Protein AF-A0A946QHQ1-F1 (afdb_monomer_lite)

Foldseek 3Di:
DDPVVVPPPPPPLQDWDWDQDDVSQWIWIHHRQWIFIWGFHCVVHTETELPSLFWTDQGPVRDTGGDDLVRSLVVVLVVLVVDLVPHQAYEYEAEPLDPCRVSVVVSVVVCVVSHDYYHYDYLVRVLVVVLVVVQVCLVVVHWDADPNDTDNDSVSSVVVSVVSCVVSVHD

pLDDT: mean 84.49, std 13.36, range [35.56, 96.25]

Secondary structure (DSSP, 8-state):
--GGGGS-----TTS-EEEE-GGGSEEEEEETTEEEEEEEE-TTS-EEEGGGTTBPPP-TTS-PPBPPHHHHHHHHHHHHHHHHHHSS-PEEEEETT-TTHHHHHHHHHTTTTTS-EEEEE-HHHHHHHHHHHHHHHHHTT--EEETTEEE-SHHHHHHHHHHHHHHHT--

Sequence (171 aa):
MSLFDLFRRKRDPNKPSIKFGFKGEQIEYRLRDKSIVIGFAYRDGAKLYTEDIKKWDEDIAGQAYNLSHGEKTQVFSDVLDFVCTKRNQPTVVINKDDADKTIWEKICSNYTGRIKDIEYTSDQQNIEAIKQEWMDALAAGEKVIVDDIEIENGKDIDAIIEKMKSIKGLS

Structure (mmCIF, N/CA/C/O backbone):
data_AF-A0A946QHQ1-F1
#
_entry.id   AF-A0A946QHQ1-F1
#
loop_
_atom_site.group_PDB
_atom_site.id
_atom_site.type_symbol
_atom_site.label_atom_id
_atom_site.label_alt_id
_atom_site.label_comp_id
_atom_site.label_asym_id
_atom_site.label_entity_id
_atom_site.label_seq_id
_atom_site.pdbx_PDB_ins_code
_atom_site.Cartn_x
_atom_site.Cartn_y
_atom_site.Cartn_z
_atom_site.occupancy
_atom_site.B_iso_or_equiv
_atom_site.auth_seq_id
_atom_site.auth_comp_id
_atom_site.auth_asym_id
_atom_site.auth_atom_id
_atom_site.pdbx_PDB_model_num
ATOM 1 N N . MET A 1 1 ? -42.488 6.649 -17.384 1.00 48.31 1 MET A N 1
ATOM 2 C CA . MET A 1 1 ? -41.518 6.528 -16.275 1.00 48.31 1 MET A CA 1
ATOM 3 C C . MET A 1 1 ? -41.274 5.039 -16.087 1.00 48.31 1 MET A C 1
ATOM 5 O O . MET A 1 1 ? -42.234 4.327 -15.821 1.00 48.31 1 MET A O 1
ATOM 9 N N . SER A 1 2 ? -40.081 4.543 -16.422 1.00 50.38 2 SER A N 1
ATOM 10 C CA . SER A 1 2 ? -39.818 3.100 -16.516 1.00 50.38 2 SER A CA 1
ATOM 11 C C . SER A 1 2 ? -39.577 2.499 -1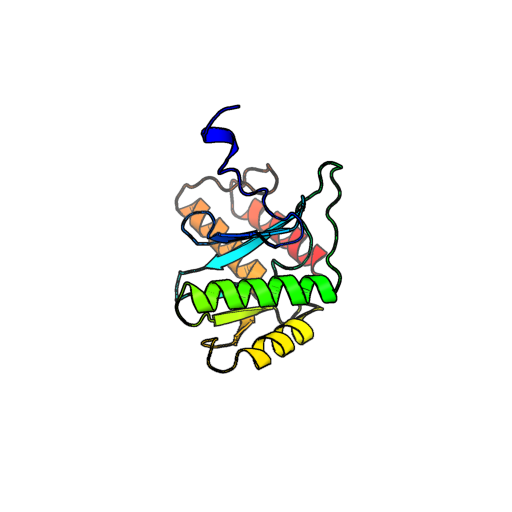5.130 1.00 50.38 2 SER A C 1
ATOM 13 O O . SER A 1 2 ? -38.935 3.128 -14.293 1.00 50.38 2 SER A O 1
ATOM 15 N N . LEU A 1 3 ? -40.018 1.257 -14.894 1.00 35.56 3 LEU A N 1
ATOM 16 C CA . LEU A 1 3 ? -39.673 0.481 -13.690 1.00 35.56 3 LEU A CA 1
ATOM 17 C C . LEU A 1 3 ? -38.149 0.312 -13.506 1.00 35.56 3 LEU A C 1
ATOM 19 O O . LEU A 1 3 ? -37.688 0.091 -12.388 1.00 35.56 3 LEU A O 1
ATOM 23 N N . PHE A 1 4 ? -37.361 0.479 -14.576 1.00 43.38 4 PHE A N 1
ATOM 24 C CA . PHE A 1 4 ? -35.895 0.501 -14.516 1.00 43.38 4 PHE A CA 1
ATOM 25 C C . PHE A 1 4 ? -35.319 1.752 -13.832 1.00 43.38 4 PHE A C 1
ATOM 27 O O . PHE A 1 4 ? -34.211 1.690 -13.300 1.00 43.38 4 PHE A O 1
ATOM 34 N N . ASP A 1 5 ? -36.063 2.859 -13.770 1.00 45.00 5 ASP A N 1
ATOM 35 C CA . ASP A 1 5 ? -35.629 4.074 -13.068 1.00 45.00 5 ASP A CA 1
ATOM 36 C C . ASP A 1 5 ? -35.821 3.969 -11.543 1.00 45.00 5 ASP A C 1
ATOM 38 O O . ASP A 1 5 ? -35.232 4.740 -10.786 1.00 45.00 5 ASP A O 1
ATOM 42 N N . LEU A 1 6 ? -36.596 2.983 -11.071 1.00 40.69 6 LEU A N 1
ATOM 43 C CA . LEU A 1 6 ? -37.000 2.846 -9.667 1.00 40.69 6 LEU A CA 1
ATOM 44 C C . LEU A 1 6 ? -35.955 2.138 -8.778 1.00 40.69 6 LEU A C 1
ATOM 46 O O . LEU A 1 6 ? -36.041 2.213 -7.554 1.00 40.69 6 LEU A O 1
ATOM 50 N N . PHE A 1 7 ? -34.942 1.489 -9.367 1.00 44.09 7 PHE A N 1
ATOM 51 C CA . PHE A 1 7 ? -33.902 0.744 -8.631 1.00 44.09 7 PHE A CA 1
ATOM 52 C C . PHE A 1 7 ? -32.478 1.267 -8.814 1.00 44.09 7 PHE A C 1
ATOM 54 O O . PHE A 1 7 ? -31.529 0.691 -8.272 1.00 44.09 7 PHE A O 1
ATOM 61 N N . ARG A 1 8 ? -32.295 2.409 -9.483 1.00 46.38 8 ARG A N 1
ATOM 62 C CA . ARG A 1 8 ? -31.030 3.142 -9.401 1.00 46.38 8 ARG A CA 1
ATOM 63 C C . ARG A 1 8 ? -30.973 3.813 -8.029 1.00 46.38 8 ARG A C 1
ATOM 65 O O . ARG A 1 8 ? -31.268 4.996 -7.890 1.00 46.38 8 ARG A O 1
ATOM 72 N N . ARG A 1 9 ? -30.610 3.052 -6.986 1.00 48.47 9 ARG A N 1
ATOM 73 C CA . ARG A 1 9 ? -30.141 3.637 -5.722 1.00 48.47 9 ARG A CA 1
ATOM 74 C C . ARG A 1 9 ? -29.041 4.619 -6.112 1.00 48.47 9 ARG A C 1
ATOM 76 O O . ARG A 1 9 ? -27.958 4.184 -6.500 1.00 48.47 9 ARG A O 1
ATOM 83 N N . LYS A 1 10 ? -29.332 5.925 -6.093 1.00 53.75 10 LYS A N 1
ATOM 84 C CA . LYS A 1 10 ? -28.302 6.953 -6.240 1.00 53.75 10 LYS A CA 1
ATOM 85 C C . LYS A 1 10 ? -27.259 6.624 -5.180 1.00 53.75 10 LYS A C 1
ATOM 87 O O . LYS A 1 10 ? -27.570 6.629 -3.990 1.00 53.75 10 LYS A O 1
ATOM 92 N N . ARG A 1 11 ? -26.073 6.208 -5.625 1.00 59.19 11 ARG A N 1
ATOM 93 C CA . ARG A 1 11 ? -24.951 5.928 -4.736 1.00 59.19 11 ARG A CA 1
ATOM 94 C C . ARG A 1 11 ? -24.694 7.228 -3.990 1.00 59.19 11 ARG A C 1
ATOM 96 O O . ARG A 1 11 ? -24.524 8.254 -4.640 1.00 59.19 11 ARG A O 1
ATOM 103 N N . ASP A 1 12 ? -24.768 7.193 -2.665 1.00 71.75 12 ASP A N 1
ATOM 104 C CA . ASP A 1 12 ? -24.437 8.359 -1.855 1.00 71.75 12 ASP A CA 1
ATOM 105 C C . ASP A 1 12 ? -22.966 8.700 -2.134 1.00 71.75 12 ASP A C 1
ATOM 107 O O . ASP A 1 12 ? -22.101 7.883 -1.810 1.00 71.75 12 ASP A O 1
ATOM 111 N N . PRO A 1 13 ? -22.661 9.840 -2.779 1.00 68.81 13 PRO A N 1
ATOM 112 C CA . PRO A 1 13 ? -21.291 10.178 -3.146 1.00 68.81 13 PRO A CA 1
ATOM 113 C C . PRO A 1 13 ? -20.408 10.413 -1.914 1.00 68.81 13 PRO A C 1
ATOM 115 O O . PRO A 1 13 ? -19.187 10.388 -2.032 1.00 68.81 13 PRO A O 1
ATOM 118 N N . ASN A 1 14 ? -21.008 10.613 -0.736 1.00 78.38 14 ASN A N 1
ATOM 119 C CA . ASN A 1 14 ? -20.293 10.777 0.525 1.00 78.38 14 ASN A CA 1
ATOM 120 C C . ASN A 1 14 ? -20.030 9.452 1.249 1.00 78.38 14 ASN A C 1
ATOM 122 O O . ASN A 1 14 ? -19.429 9.469 2.319 1.00 78.38 14 ASN A O 1
ATOM 126 N N . LYS A 1 15 ? -20.457 8.313 0.688 1.00 85.50 15 LYS A N 1
ATOM 127 C CA . LYS A 1 15 ? -20.104 6.992 1.213 1.00 85.50 15 LYS A CA 1
ATOM 128 C C . LYS A 1 15 ? -19.008 6.354 0.368 1.00 85.50 15 LYS A C 1
ATOM 130 O O . LYS A 1 15 ? -19.145 6.314 -0.859 1.00 85.50 15 LYS A O 1
ATOM 135 N N . PRO A 1 16 ? -17.958 5.809 1.000 1.00 90.38 16 PRO A N 1
ATOM 136 C CA . PRO A 1 16 ? -16.916 5.128 0.265 1.00 90.38 16 PRO A CA 1
ATOM 137 C C . PRO A 1 16 ? -17.443 3.856 -0.404 1.00 90.38 16 PRO A C 1
ATOM 139 O O . PRO A 1 16 ? -18.323 3.149 0.094 1.00 90.38 16 PRO A O 1
ATOM 142 N N . SER A 1 17 ? -16.890 3.574 -1.575 1.00 91.31 17 SER A N 1
ATOM 143 C CA . SER A 1 17 ? -17.038 2.326 -2.307 1.00 91.31 17 SER A CA 1
ATOM 144 C C . SER A 1 17 ? -15.725 1.572 -2.220 1.00 91.31 17 SER A C 1
ATOM 146 O O . SER A 1 17 ? -14.722 2.060 -2.729 1.00 91.31 17 SER A O 1
ATOM 148 N N . ILE A 1 18 ? -15.759 0.363 -1.668 1.00 93.56 18 ILE A N 1
ATOM 149 C CA . ILE A 1 18 ? -14.575 -0.479 -1.486 1.00 93.56 18 ILE A CA 1
ATOM 150 C C . ILE A 1 18 ? -14.838 -1.826 -2.149 1.00 93.56 18 ILE A C 1
ATOM 152 O O . ILE A 1 18 ? -15.902 -2.422 -1.946 1.00 93.56 18 ILE A O 1
ATOM 156 N N . LYS A 1 19 ? -13.904 -2.290 -2.977 1.00 92.00 19 LYS A N 1
ATOM 157 C CA . LYS A 1 19 ? -13.966 -3.612 -3.611 1.00 92.00 19 LYS A CA 1
ATOM 158 C C . LYS A 1 19 ? -12.572 -4.181 -3.831 1.00 92.00 19 LYS A C 1
ATOM 160 O O . LYS A 1 19 ? -11.604 -3.441 -3.936 1.00 92.00 19 LYS A O 1
ATOM 165 N N . PHE A 1 20 ? -12.504 -5.499 -3.963 1.00 90.12 20 PHE A N 1
ATOM 166 C CA . PHE A 1 20 ? -11.310 -6.163 -4.472 1.00 90.12 20 PHE A CA 1
ATOM 167 C C . PHE A 1 20 ? -11.153 -5.893 -5.979 1.00 90.12 20 PHE A C 1
ATOM 169 O O . PHE A 1 20 ? -12.143 -5.939 -6.716 1.00 90.12 20 PHE A O 1
ATOM 176 N N . GLY A 1 21 ? -9.925 -5.595 -6.400 1.00 84.25 21 GLY A N 1
ATOM 177 C CA . GLY A 1 21 ? -9.510 -5.336 -7.778 1.00 84.25 21 GLY A CA 1
ATOM 178 C C . GLY A 1 21 ? -9.059 -6.602 -8.515 1.00 84.25 21 GLY A C 1
ATOM 179 O O . GLY A 1 21 ? -9.546 -7.705 -8.243 1.00 84.25 21 GLY A O 1
ATOM 180 N N . PHE A 1 22 ? -8.139 -6.452 -9.472 1.00 77.12 22 PHE A N 1
ATOM 181 C CA . PHE A 1 22 ? -7.699 -7.539 -10.354 1.00 77.12 22 PHE A CA 1
ATOM 182 C C . PHE A 1 22 ? -7.173 -8.745 -9.565 1.00 77.12 22 PHE A C 1
ATOM 184 O O . PHE A 1 22 ? -6.347 -8.592 -8.673 1.00 77.12 22 PHE A O 1
ATOM 191 N N . LYS A 1 23 ? -7.712 -9.943 -9.850 1.00 77.56 23 LYS A N 1
ATOM 192 C CA . LYS A 1 23 ? -7.428 -11.213 -9.137 1.00 77.56 23 LYS A CA 1
ATOM 193 C C . LYS A 1 23 ? -7.583 -11.154 -7.607 1.00 77.56 23 LYS A C 1
ATOM 195 O O . LYS A 1 23 ? -7.212 -12.083 -6.898 1.00 77.56 23 LYS A O 1
ATOM 200 N N . GLY A 1 24 ? -8.202 -10.091 -7.102 1.00 77.31 24 GLY A N 1
ATOM 201 C CA . GLY A 1 24 ? -8.269 -9.777 -5.688 1.00 77.31 24 GLY A CA 1
ATOM 202 C C . GLY A 1 24 ? -6.962 -9.280 -5.080 1.00 77.31 24 GLY A C 1
ATOM 203 O O . GLY A 1 24 ? -6.948 -9.111 -3.871 1.00 77.31 24 GLY A O 1
ATOM 204 N N . GLU A 1 25 ? -5.923 -9.022 -5.876 1.00 82.94 25 GLU A N 1
ATOM 205 C CA . GLU A 1 25 ? -4.587 -8.626 -5.404 1.00 82.94 25 GLU A CA 1
ATOM 206 C C . GLU A 1 25 ? -4.468 -7.120 -5.087 1.00 82.94 25 GLU A C 1
ATOM 208 O O . GLU A 1 25 ? -3.403 -6.575 -4.801 1.00 82.94 25 GLU A O 1
ATOM 213 N N . GLN A 1 26 ? -5.597 -6.424 -5.173 1.00 88.25 26 GLN A N 1
ATOM 214 C CA . GLN A 1 26 ? -5.726 -4.989 -5.001 1.00 88.25 26 GLN A CA 1
ATOM 215 C C . GLN A 1 26 ? -7.039 -4.686 -4.288 1.00 88.25 26 GLN A C 1
ATOM 217 O O . GLN A 1 26 ? -8.012 -5.445 -4.384 1.00 88.25 26 GLN A O 1
ATOM 222 N N . ILE A 1 27 ? -7.099 -3.538 -3.628 1.00 89.31 27 ILE A N 1
ATOM 223 C CA . ILE A 1 27 ? -8.320 -2.955 -3.089 1.00 89.31 27 ILE A CA 1
ATOM 224 C C . ILE A 1 27 ? -8.515 -1.597 -3.743 1.00 89.31 27 ILE A C 1
ATOM 226 O O . ILE A 1 27 ? -7.700 -0.694 -3.597 1.00 89.31 27 ILE A O 1
ATOM 230 N N . GLU A 1 28 ? -9.625 -1.449 -4.455 1.00 91.56 28 GLU A N 1
ATOM 231 C CA . GLU A 1 28 ? -10.045 -0.165 -4.995 1.00 91.56 28 GLU A CA 1
ATOM 232 C C . GLU A 1 28 ? -10.919 0.536 -3.955 1.00 91.56 28 GLU A C 1
ATOM 234 O O . GLU A 1 28 ? -12.042 0.095 -3.673 1.00 91.56 28 GLU A O 1
ATOM 239 N N . TYR A 1 29 ? -10.414 1.640 -3.409 1.00 91.69 29 TYR A N 1
ATOM 240 C CA . TYR A 1 29 ? -11.167 2.549 -2.557 1.00 91.69 29 TYR A CA 1
ATOM 241 C C . TYR A 1 29 ? -11.575 3.773 -3.375 1.00 91.69 29 TYR A C 1
ATOM 243 O O . TYR A 1 29 ? -10.738 4.436 -3.979 1.00 91.69 29 TYR A O 1
ATOM 251 N N . ARG A 1 30 ? -12.865 4.109 -3.385 1.00 90.44 30 ARG A N 1
ATOM 252 C CA . ARG A 1 30 ? -13.386 5.303 -4.062 1.00 90.44 30 ARG A CA 1
ATOM 253 C C . ARG A 1 30 ? -14.273 6.110 -3.132 1.00 90.44 30 ARG A C 1
ATOM 255 O O . ARG A 1 30 ? -15.222 5.565 -2.573 1.00 90.44 30 ARG A O 1
ATOM 262 N N . LEU A 1 31 ? -14.031 7.412 -3.048 1.00 88.25 31 LEU A N 1
ATOM 263 C CA . LEU A 1 31 ? -14.886 8.365 -2.347 1.00 88.25 31 LEU A CA 1
ATOM 264 C C . LEU A 1 31 ? -15.125 9.567 -3.259 1.00 88.25 31 LEU A C 1
ATOM 266 O O . LEU A 1 31 ? -14.177 10.192 -3.728 1.00 88.25 31 LEU A O 1
ATOM 270 N N . ARG A 1 32 ? -16.399 9.887 -3.514 1.00 84.62 32 ARG A N 1
ATOM 271 C CA . ARG A 1 32 ? -16.803 10.863 -4.539 1.00 84.62 32 ARG A CA 1
ATOM 272 C C . ARG A 1 32 ? -16.212 10.498 -5.913 1.00 84.62 32 ARG A C 1
ATOM 274 O O . ARG A 1 32 ? -16.471 9.402 -6.412 1.00 84.62 32 ARG A O 1
ATOM 281 N N . ASP A 1 33 ? -15.470 11.415 -6.518 1.00 80.62 33 ASP A N 1
ATOM 282 C CA . ASP A 1 33 ? -14.781 11.321 -7.804 1.00 80.62 33 ASP A CA 1
ATOM 283 C C . ASP A 1 33 ? -13.312 10.889 -7.681 1.00 80.62 33 ASP A C 1
ATOM 285 O O . ASP A 1 33 ? -12.645 10.738 -8.699 1.00 80.62 33 ASP A O 1
ATOM 289 N N . LYS A 1 34 ? -12.824 10.628 -6.463 1.00 84.88 34 LYS A N 1
ATOM 290 C CA . LYS A 1 34 ? -11.433 10.249 -6.206 1.00 84.88 34 LYS A CA 1
ATOM 291 C C . LYS A 1 34 ? -11.300 8.759 -5.894 1.00 84.88 34 LYS A C 1
ATOM 293 O O . LYS A 1 34 ? -12.154 8.189 -5.204 1.00 84.88 34 LYS A O 1
ATOM 298 N N . SER A 1 35 ? -10.230 8.127 -6.375 1.00 88.00 35 SER A N 1
ATOM 299 C CA . SER A 1 35 ? -9.896 6.729 -6.072 1.00 88.00 35 SER A CA 1
ATOM 300 C C . SER A 1 35 ? -8.447 6.530 -5.658 1.00 88.00 35 SER A C 1
ATOM 302 O O . SER A 1 35 ? -7.594 7.354 -5.963 1.00 88.00 35 SER A O 1
ATOM 304 N N . ILE A 1 36 ? -8.210 5.459 -4.908 1.00 88.06 36 ILE A N 1
ATOM 305 C CA . ILE A 1 36 ? -6.884 4.929 -4.597 1.00 88.06 36 ILE A CA 1
ATOM 306 C C . ILE A 1 36 ? -6.942 3.429 -4.830 1.00 88.06 36 ILE A C 1
ATOM 308 O O . ILE A 1 36 ? -7.924 2.770 -4.457 1.00 88.06 36 ILE A O 1
ATOM 312 N N . VAL A 1 37 ? -5.880 2.898 -5.420 1.00 86.31 37 VAL A N 1
ATOM 313 C CA . VAL A 1 37 ? -5.614 1.464 -5.479 1.00 86.31 37 VAL A CA 1
ATOM 314 C C . VAL A 1 37 ? -4.606 1.124 -4.391 1.00 86.31 37 VAL A C 1
ATOM 316 O O . VAL A 1 37 ? -3.519 1.683 -4.352 1.00 86.31 37 VAL A O 1
ATOM 319 N N . ILE A 1 38 ? -4.993 0.222 -3.495 1.00 86.31 38 ILE A N 1
ATOM 320 C CA . ILE A 1 38 ? -4.172 -0.224 -2.369 1.00 86.31 38 ILE A CA 1
ATOM 321 C C . ILE A 1 38 ? -3.752 -1.664 -2.635 1.00 86.31 38 ILE A C 1
ATOM 323 O O . ILE A 1 38 ? -4.603 -2.511 -2.929 1.00 86.31 38 ILE A O 1
ATOM 327 N N . GLY A 1 39 ? -2.460 -1.950 -2.533 1.00 79.75 39 GLY A N 1
ATOM 328 C CA . GLY A 1 39 ? -1.892 -3.277 -2.695 1.00 79.75 39 GLY A CA 1
ATOM 329 C C . GLY A 1 39 ? -2.443 -4.251 -1.660 1.00 79.75 39 GLY A C 1
ATOM 330 O O . GLY A 1 39 ? -2.512 -3.964 -0.459 1.00 79.75 39 GLY A O 1
ATOM 331 N N . PHE A 1 40 ? -2.855 -5.426 -2.132 1.00 80.81 40 PHE A N 1
ATOM 332 C CA . PHE A 1 40 ? -3.379 -6.480 -1.277 1.00 80.81 40 PHE A CA 1
ATOM 333 C C . PHE A 1 40 ? -2.949 -7.856 -1.783 1.00 80.81 40 PHE A C 1
ATOM 335 O O . PHE A 1 40 ? -3.639 -8.461 -2.588 1.00 80.81 40 PHE A O 1
ATOM 342 N N . ALA A 1 41 ? -1.821 -8.388 -1.327 1.00 78.31 41 ALA A N 1
ATOM 343 C CA . ALA A 1 41 ? -1.327 -9.668 -1.833 1.00 78.31 41 ALA A CA 1
ATOM 344 C C . ALA A 1 41 ? -1.995 -10.868 -1.138 1.00 78.31 41 ALA A C 1
ATOM 346 O O . ALA A 1 41 ? -2.365 -10.800 0.035 1.00 78.31 41 ALA A O 1
ATOM 347 N N . TYR A 1 42 ? -2.104 -11.989 -1.862 1.00 61.69 42 TYR A N 1
ATOM 348 C CA . TYR A 1 42 ? -2.436 -13.305 -1.288 1.00 61.69 42 TYR A CA 1
ATOM 349 C C . TYR A 1 42 ? -1.251 -14.273 -1.241 1.00 61.69 42 TYR A C 1
ATOM 351 O O . TYR A 1 42 ? -1.350 -15.312 -0.578 1.00 61.69 42 TYR A O 1
ATOM 359 N N . ARG A 1 43 ? -0.157 -13.987 -1.962 1.00 54.53 43 ARG A N 1
ATOM 360 C CA . ARG A 1 43 ? 1.045 -14.826 -1.926 1.00 54.53 43 ARG A CA 1
ATOM 361 C C . ARG A 1 43 ? 1.592 -14.760 -0.493 1.00 54.53 43 ARG A C 1
ATOM 363 O O . ARG A 1 43 ? 1.902 -13.683 0.003 1.00 54.53 43 ARG A O 1
ATOM 370 N N . ASP A 1 44 ? 1.584 -15.908 0.184 1.00 61.59 44 ASP A N 1
ATOM 371 C CA . AS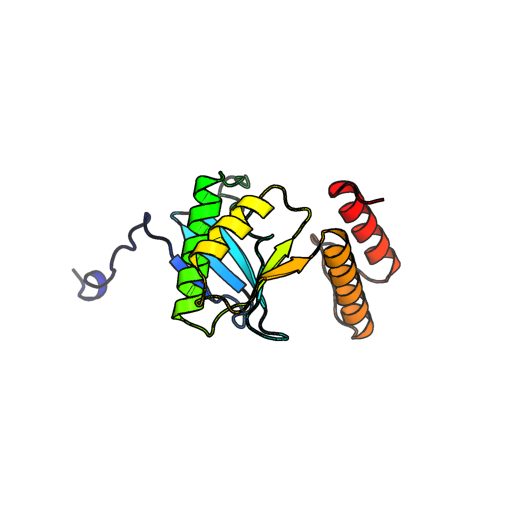P A 1 44 ? 1.919 -16.083 1.608 1.00 61.59 44 ASP A CA 1
ATOM 372 C C . ASP A 1 44 ? 0.909 -15.516 2.629 1.00 61.59 44 ASP A C 1
ATOM 374 O O . ASP A 1 44 ? 1.237 -15.260 3.790 1.00 61.59 44 ASP A O 1
ATOM 378 N N . GLY A 1 45 ? -0.361 -15.400 2.229 1.00 72.19 45 GLY A N 1
ATOM 379 C CA . GLY A 1 45 ? -1.473 -14.967 3.082 1.00 72.19 45 GLY A CA 1
ATOM 380 C C . GLY A 1 45 ? -2.024 -13.596 2.693 1.00 72.19 45 GLY A C 1
ATOM 381 O O . GLY A 1 45 ? -1.485 -12.928 1.824 1.00 72.19 45 GLY A O 1
ATOM 382 N N . ALA A 1 46 ? -3.133 -13.189 3.319 1.00 85.44 46 ALA A N 1
ATOM 383 C CA . ALA A 1 46 ? -3.765 -11.893 3.073 1.00 85.44 46 ALA A CA 1
ATOM 384 C C . ALA A 1 46 ? -2.907 -10.760 3.655 1.00 85.44 46 ALA A C 1
ATOM 386 O O . ALA A 1 46 ? -2.956 -10.523 4.864 1.00 85.44 46 ALA A O 1
ATOM 387 N N . LYS A 1 47 ? -2.130 -10.080 2.809 1.00 90.69 47 LYS A N 1
ATOM 388 C CA . LYS A 1 47 ? -1.249 -8.974 3.198 1.00 90.69 47 LYS A CA 1
ATOM 389 C C . LYS A 1 47 ? -1.782 -7.648 2.677 1.00 90.69 47 LYS A C 1
ATOM 391 O O . LYS A 1 47 ? -2.032 -7.515 1.485 1.00 90.69 47 LYS A O 1
ATOM 396 N N . LEU A 1 48 ? -1.951 -6.678 3.570 1.00 91.31 48 LEU A N 1
ATOM 397 C CA . LEU A 1 48 ? -2.397 -5.323 3.247 1.00 91.31 48 LEU A CA 1
ATOM 398 C C . LEU A 1 48 ? -1.229 -4.346 3.389 1.00 91.31 48 LEU A C 1
ATOM 400 O O . LEU A 1 48 ? -0.663 -4.243 4.475 1.00 91.31 48 LEU A O 1
ATOM 404 N N . TYR A 1 49 ? -0.901 -3.622 2.322 1.00 90.94 49 TYR A N 1
ATOM 405 C CA . TYR A 1 49 ? 0.262 -2.737 2.271 1.00 90.94 49 TYR A CA 1
ATOM 406 C C . TYR A 1 49 ? -0.163 -1.289 2.523 1.00 90.94 49 TYR A C 1
ATOM 408 O O . TYR A 1 49 ? -1.023 -0.752 1.827 1.00 90.94 49 TYR A O 1
ATOM 416 N N . THR A 1 50 ? 0.412 -0.641 3.541 1.00 90.75 50 THR A N 1
ATOM 417 C CA . THR A 1 50 ? 0.034 0.744 3.891 1.00 90.75 50 THR A CA 1
ATOM 418 C C . THR A 1 50 ? 0.674 1.785 2.980 1.00 90.75 50 THR A C 1
ATOM 420 O O . THR A 1 50 ? 0.202 2.917 2.912 1.00 90.75 50 THR A O 1
ATOM 423 N N . GLU A 1 51 ? 1.744 1.418 2.272 1.00 84.94 51 GLU A N 1
ATOM 424 C CA . GLU A 1 51 ? 2.555 2.351 1.488 1.00 84.94 51 GLU A CA 1
ATOM 425 C C . GLU A 1 51 ? 1.827 2.974 0.292 1.00 84.94 51 GLU A C 1
ATOM 427 O O . GLU A 1 51 ? 2.244 4.036 -0.178 1.00 84.94 51 GLU A O 1
ATOM 432 N N . ASP A 1 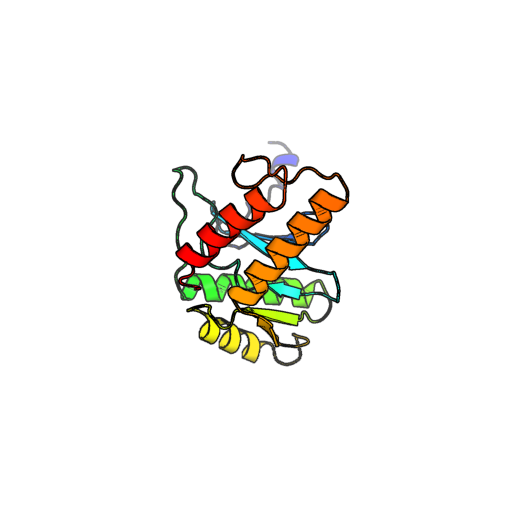52 ? 0.732 2.354 -0.148 1.00 84.62 52 ASP A N 1
ATOM 433 C CA . ASP A 1 52 ? -0.111 2.833 -1.244 1.00 84.62 52 ASP A CA 1
ATOM 434 C C . ASP A 1 52 ? -1.117 3.909 -0.788 1.00 84.62 52 ASP A C 1
ATOM 436 O O . ASP A 1 52 ? -1.719 4.610 -1.602 1.00 84.62 52 ASP A O 1
ATOM 440 N N . ILE A 1 53 ? -1.282 4.114 0.525 1.00 88.06 53 ILE A N 1
ATOM 441 C CA . ILE A 1 53 ? -2.224 5.088 1.098 1.00 88.06 53 ILE A CA 1
ATOM 442 C C . ILE A 1 53 ? -1.540 6.455 1.259 1.00 88.06 53 ILE A C 1
ATOM 444 O O . ILE A 1 53 ? -1.324 6.950 2.366 1.00 88.06 53 ILE A O 1
ATOM 448 N N . LYS A 1 54 ? -1.184 7.091 0.138 1.00 79.06 54 LYS A N 1
ATOM 449 C CA . LYS A 1 54 ? -0.445 8.373 0.147 1.00 79.06 54 LYS A CA 1
ATOM 450 C C . LYS A 1 54 ? -1.179 9.523 -0.527 1.00 79.06 54 LYS A C 1
ATOM 452 O O . LYS A 1 54 ? -1.243 10.628 0.018 1.00 79.06 54 LYS A O 1
ATOM 457 N N . LYS A 1 55 ? -1.743 9.271 -1.702 1.00 76.94 55 LYS A N 1
ATOM 458 C CA . LYS A 1 55 ? -2.380 10.276 -2.554 1.00 76.94 55 LYS A CA 1
ATOM 459 C C . LYS A 1 55 ? -3.556 9.653 -3.287 1.00 76.94 55 LYS A C 1
ATOM 461 O O . LYS A 1 55 ? -3.529 8.455 -3.541 1.00 76.94 55 LYS A O 1
ATOM 466 N N . TRP A 1 56 ? -4.554 10.463 -3.624 1.00 81.19 56 TRP A N 1
ATOM 467 C CA . TRP A 1 56 ? -5.559 10.069 -4.609 1.00 81.19 56 TRP A CA 1
ATOM 468 C C . TRP A 1 56 ? -4.895 9.885 -5.978 1.00 81.19 56 TRP A C 1
ATOM 470 O O . TRP A 1 56 ? -3.943 10.609 -6.298 1.00 81.19 56 TRP A O 1
ATOM 480 N N . ASP A 1 57 ? -5.432 8.964 -6.777 1.00 72.44 57 ASP A N 1
ATOM 481 C CA . ASP A 1 57 ? -5.207 8.932 -8.221 1.00 72.44 57 ASP A CA 1
ATOM 482 C C . ASP A 1 57 ? -5.471 10.333 -8.793 1.00 72.44 57 ASP A C 1
ATOM 484 O O . ASP A 1 57 ? -6.277 11.095 -8.241 1.00 72.44 57 ASP A O 1
ATOM 488 N N . GLU A 1 58 ? -4.760 10.679 -9.867 1.00 66.38 58 GLU A N 1
ATOM 489 C CA . GLU A 1 58 ? -4.885 11.982 -10.522 1.00 66.38 58 GLU A CA 1
ATOM 490 C C . GLU A 1 58 ? -6.358 12.341 -10.739 1.00 66.38 58 GLU A C 1
ATOM 492 O O . GLU A 1 58 ? -7.159 11.529 -11.214 1.00 66.38 58 GLU A O 1
ATOM 497 N N . ASP A 1 59 ? -6.734 13.559 -10.349 1.00 58.25 59 ASP A N 1
ATOM 498 C CA . ASP A 1 59 ? -8.070 14.051 -10.641 1.00 58.25 59 ASP A CA 1
ATOM 499 C C . ASP A 1 59 ? -8.238 14.328 -12.147 1.00 58.25 59 ASP A C 1
ATOM 501 O O . ASP A 1 59 ? -7.304 14.249 -12.946 1.00 58.25 59 ASP A O 1
ATOM 505 N N . ILE A 1 60 ? -9.453 14.691 -12.561 1.00 50.03 60 ILE A N 1
ATOM 506 C CA . ILE A 1 60 ? -9.778 15.005 -13.965 1.00 50.03 60 ILE A CA 1
ATOM 507 C C . ILE A 1 60 ? -8.925 16.180 -14.512 1.00 50.03 60 ILE A C 1
ATOM 509 O O . ILE A 1 60 ? -8.850 16.372 -15.724 1.00 50.03 60 ILE A O 1
ATOM 513 N N . ALA A 1 61 ? -8.267 16.955 -13.641 1.00 57.97 61 ALA A N 1
ATOM 514 C CA . ALA A 1 61 ? -7.379 18.061 -13.990 1.00 57.97 61 ALA A CA 1
ATOM 515 C C . ALA A 1 61 ? -5.881 17.681 -13.967 1.00 57.97 61 ALA A C 1
ATOM 517 O O . ALA A 1 61 ? -5.034 18.563 -14.130 1.00 57.97 61 ALA A O 1
ATOM 518 N N . GLY A 1 62 ? -5.546 16.396 -13.798 1.00 60.19 62 GLY A N 1
ATOM 519 C CA . GLY A 1 62 ? -4.172 15.890 -13.821 1.00 60.19 62 GLY A CA 1
ATOM 520 C C . GLY A 1 62 ? -3.366 16.219 -12.563 1.00 60.19 62 GLY A C 1
ATOM 521 O O . GLY A 1 62 ? -2.138 16.241 -12.616 1.00 60.19 62 GLY A O 1
ATOM 522 N N . GLN A 1 63 ? -4.018 16.522 -11.433 1.00 59.56 63 GLN A N 1
ATOM 523 C CA . GLN A 1 63 ? -3.328 16.777 -10.167 1.00 59.56 63 GLN A CA 1
ATOM 524 C C . GLN A 1 63 ? -3.576 15.646 -9.169 1.00 59.56 63 GLN A C 1
ATOM 526 O O . GLN A 1 63 ? -4.697 15.404 -8.722 1.00 59.56 63 GLN A O 1
ATOM 531 N N . ALA A 1 64 ? -2.502 14.963 -8.772 1.00 66.94 64 ALA A N 1
ATOM 532 C CA . ALA A 1 64 ? -2.550 14.017 -7.665 1.00 66.94 64 ALA A CA 1
ATOM 533 C C . ALA A 1 64 ? -2.632 14.775 -6.329 1.00 66.94 64 ALA A C 1
ATOM 535 O O . ALA A 1 64 ? -1.785 15.616 -6.015 1.00 66.94 64 ALA A O 1
ATOM 536 N N . TYR A 1 65 ? -3.652 14.473 -5.526 1.00 79.69 65 TYR A N 1
ATOM 537 C CA . TYR A 1 65 ? -3.885 15.132 -4.240 1.00 79.69 65 TYR A CA 1
ATOM 538 C C . TYR A 1 65 ? -3.324 14.295 -3.089 1.00 79.69 65 TYR A C 1
ATOM 540 O O . TYR A 1 65 ? -3.804 13.186 -2.840 1.00 79.69 65 TYR A O 1
ATOM 548 N N . ASN A 1 66 ? -2.355 14.843 -2.353 1.00 85.31 66 ASN A N 1
ATOM 549 C CA . ASN A 1 66 ? -1.836 14.217 -1.136 1.00 85.31 66 ASN A CA 1
ATOM 550 C C . ASN A 1 66 ? -2.914 14.167 -0.054 1.00 85.31 66 ASN A C 1
ATOM 552 O O . ASN A 1 66 ? -3.523 15.185 0.272 1.00 85.31 66 ASN A O 1
ATOM 556 N N . LEU A 1 67 ? -3.115 12.990 0.533 1.00 84.88 67 LEU A N 1
ATOM 557 C CA . LEU A 1 67 ? -4.075 12.821 1.616 1.00 84.88 67 LEU A CA 1
ATOM 558 C C . LEU A 1 67 ? -3.612 13.541 2.885 1.00 84.88 67 LEU A C 1
ATOM 560 O O . LEU A 1 67 ? -2.451 13.441 3.289 1.00 84.88 67 LEU A O 1
ATOM 564 N N . SER A 1 68 ? -4.545 14.185 3.580 1.00 89.56 68 SER A N 1
ATOM 565 C CA . SER A 1 68 ? -4.342 14.596 4.970 1.00 89.56 68 SER A CA 1
ATOM 566 C C . SER A 1 68 ? -4.271 13.381 5.906 1.00 89.56 68 SER A C 1
ATOM 568 O O . SER A 1 68 ? -4.787 12.308 5.594 1.00 89.56 68 SER A O 1
ATOM 570 N N . HIS A 1 69 ? -3.703 13.541 7.109 1.00 89.00 69 HIS A N 1
ATOM 571 C CA . HIS A 1 69 ? -3.686 12.467 8.119 1.00 89.00 69 HIS A CA 1
ATOM 572 C C . HIS A 1 69 ? -5.091 11.940 8.463 1.00 89.00 69 HIS A C 1
ATOM 574 O O . HIS A 1 69 ? -5.264 10.744 8.705 1.00 89.00 69 HIS A O 1
ATOM 580 N N . GLY A 1 70 ? -6.101 12.818 8.478 1.00 90.94 70 GLY A N 1
ATOM 581 C CA . GLY A 1 70 ? -7.488 12.425 8.729 1.00 90.94 70 GLY A CA 1
ATOM 582 C C . GLY A 1 70 ? -8.041 11.536 7.616 1.00 90.94 70 GLY A C 1
ATOM 583 O O . GLY A 1 70 ? -8.637 10.499 7.896 1.00 90.94 70 GLY A O 1
ATOM 584 N N . GLU A 1 71 ? -7.779 11.887 6.356 1.00 90.69 71 GLU A N 1
ATOM 585 C CA . GLU A 1 71 ? -8.188 11.070 5.209 1.00 90.69 71 GLU A CA 1
ATOM 586 C C . GLU A 1 71 ? -7.439 9.736 5.163 1.00 90.69 71 GLU A C 1
ATOM 588 O O . GLU A 1 71 ? -8.073 8.702 4.975 1.00 90.69 71 GLU A O 1
ATOM 593 N N . LYS A 1 72 ? -6.123 9.733 5.413 1.00 91.56 72 LYS A N 1
ATOM 594 C CA . LYS A 1 72 ? -5.316 8.508 5.540 1.00 91.56 72 LYS A CA 1
ATOM 595 C C . LYS A 1 72 ? -5.894 7.557 6.584 1.00 91.56 72 LYS A C 1
ATOM 597 O O . LYS A 1 72 ? -6.080 6.372 6.318 1.00 91.56 72 LYS A O 1
ATOM 602 N N . THR A 1 73 ? -6.237 8.101 7.752 1.00 93.19 73 THR A N 1
ATOM 603 C CA . THR A 1 73 ? -6.837 7.337 8.851 1.00 93.19 73 THR A CA 1
ATOM 604 C C . THR A 1 73 ? -8.172 6.726 8.447 1.00 93.19 73 THR A C 1
ATOM 606 O O . THR A 1 73 ? -8.407 5.546 8.709 1.00 93.19 73 THR A O 1
ATOM 609 N N . GLN A 1 74 ? -9.031 7.507 7.788 1.00 92.88 74 GLN A N 1
ATOM 610 C CA . GLN A 1 74 ? -10.334 7.045 7.324 1.00 92.88 74 GLN A CA 1
ATOM 611 C C . GLN A 1 74 ? -10.193 5.927 6.287 1.00 92.88 74 GLN A C 1
ATOM 613 O O . GLN A 1 74 ? -10.756 4.853 6.478 1.00 92.88 74 GLN A O 1
ATOM 618 N N . VAL A 1 75 ? -9.400 6.155 5.233 1.00 93.25 75 VAL A N 1
ATOM 619 C CA . VAL A 1 75 ? -9.171 5.176 4.160 1.00 93.25 75 VAL A CA 1
ATOM 620 C C . VAL A 1 75 ? -8.646 3.869 4.740 1.00 93.25 75 VAL A C 1
ATOM 622 O O . VAL A 1 75 ? -9.186 2.807 4.443 1.00 93.25 75 VAL A O 1
ATOM 625 N N . PHE A 1 76 ? -7.629 3.934 5.601 1.00 95.12 76 PHE A N 1
ATOM 626 C CA . PHE A 1 76 ? -7.028 2.724 6.144 1.00 95.12 76 PHE A CA 1
ATOM 627 C C . PHE A 1 76 ? -7.983 1.954 7.064 1.00 95.12 76 PHE A C 1
ATOM 629 O O . PHE A 1 76 ? -8.090 0.734 6.945 1.00 95.12 76 PHE A O 1
ATOM 636 N N . SER A 1 77 ? -8.732 2.653 7.922 1.00 95.25 77 SER A N 1
ATOM 637 C CA . SER A 1 77 ? -9.719 2.024 8.813 1.00 95.25 77 SER A CA 1
ATOM 638 C C . SER A 1 77 ? -10.838 1.346 8.015 1.00 95.25 77 SER A C 1
ATOM 640 O O . SER A 1 77 ? -11.143 0.174 8.233 1.00 95.25 77 SER A O 1
ATOM 642 N N . ASP A 1 78 ? -11.385 2.041 7.017 1.00 95.00 78 ASP A N 1
ATOM 643 C CA . ASP A 1 78 ? -12.438 1.516 6.148 1.00 95.00 78 ASP A CA 1
ATOM 644 C C . ASP A 1 78 ? -11.984 0.273 5.367 1.00 95.00 78 ASP A C 1
ATOM 646 O O . ASP A 1 78 ? -12.734 -0.696 5.209 1.00 95.00 78 ASP A O 1
ATOM 650 N N . VAL A 1 79 ? -10.740 0.285 4.883 1.00 93.81 79 VAL A N 1
ATOM 651 C CA . VAL A 1 79 ? -10.137 -0.839 4.160 1.00 93.81 79 VAL A CA 1
ATOM 652 C C . VAL A 1 79 ? -9.897 -2.019 5.095 1.00 93.81 79 VAL A C 1
ATOM 654 O O . VAL A 1 79 ? -10.250 -3.145 4.743 1.00 93.81 79 VAL A O 1
ATOM 657 N N . LEU A 1 80 ? -9.371 -1.787 6.299 1.00 93.75 80 LEU A N 1
ATOM 658 C CA . LEU A 1 80 ? -9.215 -2.835 7.307 1.00 93.75 80 LEU A CA 1
ATOM 659 C C . LEU A 1 80 ? -10.557 -3.463 7.677 1.00 93.75 80 LEU A C 1
ATOM 661 O O . LEU A 1 80 ? -10.667 -4.689 7.706 1.00 93.75 80 LEU A O 1
ATOM 665 N N . ASP A 1 81 ? -11.590 -2.654 7.909 1.00 93.94 81 ASP A N 1
ATOM 666 C CA . ASP A 1 81 ? -12.932 -3.152 8.201 1.00 93.94 81 ASP A CA 1
ATOM 667 C C . ASP A 1 81 ? -13.499 -3.978 7.049 1.00 93.94 81 ASP A C 1
ATOM 669 O O . ASP A 1 81 ? -14.049 -5.063 7.271 1.00 93.94 81 ASP A O 1
ATOM 673 N N . PHE A 1 82 ? -13.322 -3.507 5.814 1.00 92.94 82 PHE A N 1
ATOM 674 C CA . PHE A 1 82 ? -13.718 -4.238 4.619 1.00 92.94 82 PHE A CA 1
ATOM 675 C C . PHE A 1 82 ? -13.017 -5.599 4.528 1.00 92.94 82 PHE A C 1
ATOM 677 O O . PHE A 1 82 ? -13.688 -6.625 4.376 1.00 92.94 82 PHE A O 1
ATOM 684 N N . VAL A 1 83 ? -11.689 -5.633 4.667 1.00 91.50 83 VAL A N 1
ATOM 685 C CA . VAL A 1 83 ? -10.896 -6.866 4.575 1.00 91.50 83 VAL A CA 1
ATOM 686 C C . VAL A 1 83 ? -11.259 -7.831 5.697 1.00 91.50 83 VAL A C 1
ATOM 688 O O . VAL A 1 83 ? -11.618 -8.969 5.406 1.00 91.50 83 VAL A O 1
ATOM 691 N N . CYS A 1 84 ? -11.265 -7.377 6.953 1.00 90.75 84 CYS A N 1
ATOM 692 C CA . CYS A 1 84 ? -11.596 -8.212 8.112 1.00 90.75 84 CYS A CA 1
ATOM 693 C C . CYS A 1 84 ? -13.025 -8.777 8.052 1.00 90.75 84 CYS A C 1
ATOM 695 O O . CYS A 1 84 ? -13.309 -9.805 8.657 1.00 90.75 84 CYS A O 1
ATOM 697 N N . THR A 1 85 ? -13.944 -8.106 7.348 1.00 89.69 85 THR A N 1
ATOM 698 C CA . THR A 1 85 ? -15.323 -8.588 7.161 1.00 89.69 85 THR A CA 1
ATOM 699 C C . THR A 1 85 ? -15.431 -9.612 6.031 1.00 89.69 85 THR A C 1
ATOM 701 O O . THR A 1 85 ? -16.288 -10.495 6.063 1.00 89.69 85 THR A O 1
ATOM 704 N N . LYS A 1 86 ? -14.626 -9.466 4.974 1.00 86.25 86 LYS A N 1
ATOM 705 C CA . LYS A 1 86 ? -14.753 -10.262 3.742 1.00 86.25 86 LYS A CA 1
ATOM 706 C C . LYS A 1 86 ? -13.771 -11.423 3.654 1.00 86.25 86 LYS A C 1
ATOM 708 O O . LYS A 1 86 ? -13.980 -12.320 2.834 1.00 86.25 86 LYS A O 1
ATOM 713 N N . ARG A 1 87 ? -12.696 -11.388 4.433 1.00 80.44 87 ARG A N 1
ATOM 714 C CA . ARG A 1 87 ? -11.574 -12.327 4.401 1.00 80.44 87 ARG A CA 1
ATOM 715 C C . ARG A 1 87 ? -11.152 -12.691 5.823 1.00 80.44 87 ARG A C 1
ATOM 717 O O . ARG A 1 87 ? -11.652 -12.135 6.795 1.00 80.44 87 ARG A O 1
ATOM 724 N N . ASN A 1 88 ? -10.232 -13.648 5.920 1.00 81.75 88 ASN A N 1
ATOM 725 C CA . ASN A 1 88 ? -9.552 -13.949 7.176 1.00 81.75 88 ASN A CA 1
ATOM 726 C C . ASN A 1 88 ? -8.733 -12.741 7.650 1.00 81.75 88 ASN A C 1
ATOM 728 O O . ASN A 1 88 ? -8.448 -11.832 6.868 1.00 81.75 88 ASN A O 1
ATOM 732 N N . GLN A 1 89 ? -8.339 -12.776 8.923 1.00 90.12 89 GLN A N 1
ATOM 733 C CA . GLN A 1 89 ? -7.500 -11.763 9.560 1.00 90.12 89 GLN A CA 1
ATOM 734 C C . GLN A 1 89 ? -6.273 -11.439 8.682 1.00 90.12 89 GLN A C 1
ATOM 736 O O . GLN A 1 89 ? -5.459 -12.340 8.444 1.00 90.12 89 GLN A O 1
ATOM 741 N N . PRO A 1 90 ? -6.138 -10.202 8.165 1.00 92.25 90 PRO A N 1
ATOM 742 C CA . PRO A 1 90 ? -5.001 -9.842 7.330 1.00 92.25 90 PRO A CA 1
ATOM 743 C C . PRO A 1 90 ? -3.752 -9.611 8.181 1.00 92.25 90 PRO A C 1
ATOM 745 O O . PRO A 1 90 ? -3.850 -9.211 9.342 1.00 92.25 90 PRO A O 1
ATOM 748 N N . THR A 1 91 ? -2.581 -9.817 7.589 1.00 94.31 91 THR A N 1
ATOM 749 C CA . THR A 1 91 ? -1.331 -9.233 8.078 1.00 94.31 91 THR A CA 1
ATOM 750 C C . THR A 1 91 ? -1.184 -7.844 7.464 1.00 94.31 91 THR A C 1
ATOM 752 O O . THR A 1 91 ? -1.350 -7.679 6.255 1.00 94.31 91 THR A O 1
ATOM 755 N N . VAL A 1 92 ? -0.893 -6.835 8.278 1.00 94.56 92 VAL A N 1
ATOM 756 C CA . VAL A 1 92 ? -0.627 -5.478 7.784 1.00 94.56 92 VAL A CA 1
ATOM 757 C C . VAL A 1 92 ? 0.872 -5.317 7.582 1.00 94.56 92 VAL A C 1
ATOM 759 O O . VAL A 1 92 ? 1.640 -5.582 8.500 1.00 94.56 92 VAL A O 1
ATOM 762 N N . VAL A 1 93 ? 1.286 -4.868 6.401 1.00 94.25 93 VAL A N 1
ATOM 763 C CA . VAL A 1 93 ? 2.683 -4.578 6.077 1.00 94.25 93 VAL A CA 1
ATOM 764 C C . VAL A 1 93 ? 2.904 -3.070 6.174 1.00 94.25 93 VAL A C 1
ATOM 766 O O . VAL A 1 93 ? 2.323 -2.303 5.404 1.00 94.25 93 VAL A O 1
ATOM 769 N N . ILE A 1 94 ? 3.735 -2.653 7.130 1.00 94.69 94 ILE A N 1
ATOM 770 C CA . ILE A 1 94 ? 4.072 -1.252 7.398 1.00 94.69 94 ILE A CA 1
ATOM 771 C C . ILE A 1 94 ? 5.518 -0.990 6.980 1.00 94.69 94 ILE A C 1
ATOM 773 O O . ILE A 1 94 ? 6.453 -1.618 7.476 1.00 94.69 94 ILE A O 1
ATOM 777 N N . ASN A 1 95 ? 5.729 -0.014 6.102 1.00 92.81 95 ASN A N 1
ATOM 778 C CA . ASN A 1 95 ? 7.073 0.452 5.784 1.00 92.81 95 ASN A CA 1
ATOM 779 C C . ASN A 1 95 ? 7.617 1.305 6.943 1.00 92.81 95 ASN A C 1
ATOM 781 O O . ASN A 1 95 ? 7.003 2.288 7.357 1.00 92.81 95 ASN A O 1
ATOM 785 N N . LYS A 1 96 ? 8.767 0.910 7.496 1.00 94.38 96 LYS A N 1
ATOM 786 C CA . LYS A 1 96 ? 9.376 1.558 8.662 1.00 94.38 96 LYS A CA 1
ATOM 787 C C . LYS A 1 96 ? 9.927 2.957 8.362 1.00 94.38 96 LYS A C 1
ATOM 789 O O . LYS A 1 96 ? 10.084 3.735 9.300 1.00 94.38 96 LYS A O 1
ATOM 794 N N . ASP A 1 97 ? 10.203 3.240 7.091 1.00 92.06 97 ASP A N 1
ATOM 795 C CA . ASP A 1 97 ? 10.721 4.518 6.600 1.00 92.06 97 ASP A CA 1
ATOM 796 C C . ASP A 1 97 ? 9.575 5.468 6.183 1.00 92.06 97 ASP A C 1
ATOM 798 O O . ASP A 1 97 ? 9.813 6.608 5.786 1.00 92.06 97 ASP A O 1
ATOM 802 N N . ASP A 1 98 ? 8.315 5.022 6.291 1.00 89.50 98 ASP A N 1
ATOM 803 C CA . ASP A 1 98 ? 7.131 5.842 6.035 1.00 89.50 98 ASP A CA 1
ATOM 804 C C . ASP A 1 98 ? 6.942 6.900 7.137 1.00 89.50 98 ASP A C 1
ATOM 806 O O . ASP A 1 98 ? 6.883 6.588 8.330 1.00 89.50 98 ASP A O 1
ATOM 810 N N . ALA A 1 99 ? 6.781 8.164 6.738 1.00 90.12 99 ALA A N 1
ATOM 811 C CA . ALA A 1 99 ? 6.503 9.268 7.653 1.00 90.12 99 ALA A CA 1
ATOM 812 C C . ALA A 1 99 ? 5.197 9.060 8.446 1.00 90.12 99 ALA A C 1
ATOM 814 O O . ALA A 1 99 ? 5.085 9.516 9.586 1.00 90.12 99 ALA A O 1
ATOM 815 N N . ASP A 1 100 ? 4.227 8.341 7.873 1.00 92.06 100 ASP A N 1
ATOM 816 C CA . ASP A 1 100 ? 2.944 8.038 8.509 1.00 92.06 100 ASP A CA 1
ATOM 817 C C . ASP A 1 100 ? 2.959 6.730 9.323 1.00 92.06 100 ASP A C 1
ATOM 819 O O . ASP A 1 100 ? 1.926 6.347 9.874 1.00 92.06 100 ASP A O 1
ATOM 823 N N . LYS A 1 101 ? 4.110 6.054 9.474 1.00 93.62 101 LYS A N 1
ATOM 824 C CA . LYS A 1 101 ? 4.245 4.774 10.203 1.00 93.62 101 LYS A CA 1
ATOM 825 C C . LYS A 1 101 ? 3.483 4.750 11.533 1.00 93.62 101 LYS A C 1
ATOM 827 O O . LYS A 1 101 ? 2.730 3.819 11.813 1.00 93.62 101 LYS A O 1
ATOM 832 N N . THR A 1 102 ? 3.659 5.786 12.351 1.00 93.88 102 THR A N 1
ATOM 833 C CA . THR A 1 102 ? 3.034 5.865 13.684 1.00 93.88 102 THR A CA 1
ATOM 834 C C . THR A 1 102 ? 1.506 5.937 13.624 1.00 93.88 102 THR A C 1
ATOM 836 O O . THR A 1 102 ? 0.821 5.446 14.523 1.00 93.88 102 THR A O 1
ATOM 839 N N . ILE A 1 103 ? 0.950 6.516 12.555 1.00 93.62 103 ILE A N 1
ATOM 840 C CA . ILE A 1 103 ? -0.493 6.554 12.301 1.00 93.62 103 ILE A CA 1
ATOM 841 C C . ILE A 1 103 ? -0.984 5.140 11.977 1.00 93.62 103 ILE A C 1
ATOM 843 O O . ILE A 1 103 ? -1.983 4.698 12.548 1.00 93.62 103 ILE A O 1
ATOM 847 N N . TRP A 1 104 ? -0.254 4.410 11.130 1.00 95.44 104 TRP A N 1
ATOM 848 C CA . TRP A 1 104 ? -0.572 3.028 10.763 1.00 95.44 104 TRP A CA 1
ATOM 849 C C . TRP A 1 104 ? -0.567 2.091 11.970 1.00 95.44 104 TRP A C 1
ATOM 851 O O . TRP A 1 104 ? -1.549 1.381 12.196 1.00 95.44 104 TRP A O 1
ATOM 861 N N . GLU A 1 105 ? 0.480 2.142 12.794 1.00 95.69 105 GLU A N 1
ATOM 862 C CA . GLU A 1 105 ? 0.589 1.342 14.022 1.00 95.69 105 GLU A CA 1
ATOM 863 C C . GLU A 1 105 ? -0.562 1.642 14.992 1.00 95.69 105 GLU A C 1
ATOM 865 O O . GLU A 1 105 ? -1.208 0.730 15.519 1.00 95.69 105 GLU A O 1
ATOM 870 N N . LYS A 1 106 ? -0.876 2.931 15.184 1.00 95.69 106 LYS A N 1
ATOM 871 C CA . LYS A 1 106 ? -1.985 3.361 16.039 1.00 95.69 106 LYS A CA 1
ATOM 872 C C . LYS A 1 106 ? -3.322 2.821 15.548 1.00 95.69 106 LYS A C 1
ATOM 874 O O . LYS A 1 106 ? -4.109 2.351 16.368 1.00 95.69 106 LYS A O 1
ATOM 879 N N . ILE A 1 107 ? -3.590 2.867 14.245 1.00 95.50 107 ILE A N 1
ATOM 880 C CA . ILE A 1 107 ? -4.821 2.307 13.679 1.00 95.50 107 ILE A CA 1
ATOM 881 C C . ILE A 1 107 ? -4.852 0.797 13.911 1.00 95.50 107 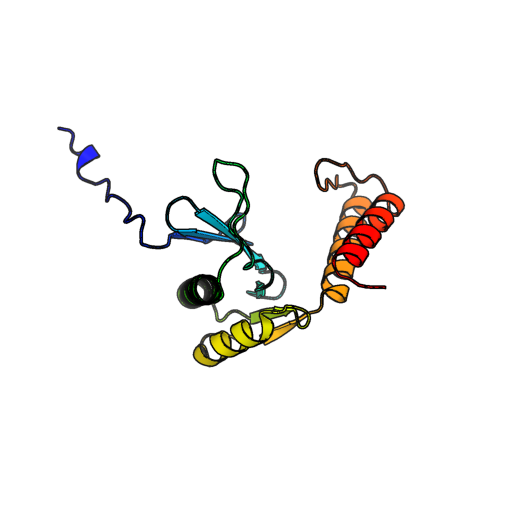ILE A C 1
ATOM 883 O O . ILE A 1 107 ? -5.828 0.316 14.479 1.00 95.50 107 ILE A O 1
ATOM 887 N N . CYS A 1 108 ? -3.773 0.071 13.599 1.00 96.25 108 CYS A N 1
ATOM 888 C CA . CYS A 1 108 ? -3.692 -1.382 13.782 1.00 96.25 108 CYS A CA 1
ATOM 889 C C . CYS A 1 108 ? -3.958 -1.825 15.228 1.00 96.25 108 CYS A C 1
ATOM 891 O O . CYS A 1 108 ? -4.630 -2.833 15.443 1.00 96.25 108 CYS A O 1
ATOM 893 N N . SER A 1 109 ? -3.513 -1.049 16.224 1.00 95.94 109 SER A N 1
ATOM 894 C CA . SER A 1 109 ? -3.775 -1.345 17.642 1.00 95.94 109 SER A CA 1
ATOM 895 C C . SER A 1 109 ? -5.272 -1.439 17.983 1.00 95.94 109 SER A C 1
ATOM 897 O O . SER A 1 109 ? -5.669 -2.251 18.824 1.00 95.94 109 SER A O 1
ATOM 899 N N . ASN A 1 110 ? -6.129 -0.698 17.267 1.00 94.94 110 ASN A N 1
ATOM 900 C CA . ASN A 1 110 ? -7.584 -0.734 17.451 1.00 94.94 110 ASN A CA 1
ATOM 901 C C . ASN A 1 110 ? -8.233 -1.990 16.840 1.00 94.94 110 ASN A C 1
ATOM 903 O O . ASN A 1 110 ? -9.406 -2.262 17.086 1.00 94.94 110 ASN A O 1
ATOM 907 N N . TYR A 1 111 ? -7.478 -2.765 16.059 1.00 94.56 111 TYR A N 1
ATOM 908 C CA . TYR A 1 111 ? -7.923 -3.988 15.388 1.00 94.56 111 TYR A CA 1
ATOM 909 C C . TYR A 1 111 ? -7.317 -5.248 16.028 1.00 94.56 111 TYR A C 1
ATOM 911 O O . TYR A 1 111 ? -7.230 -6.295 15.384 1.00 94.56 111 TYR A O 1
ATOM 919 N N . THR A 1 112 ? -6.925 -5.179 17.305 1.00 90.69 112 THR A N 1
ATOM 920 C CA . THR A 1 112 ? -6.419 -6.336 18.063 1.00 90.69 112 THR A CA 1
ATOM 921 C C . THR A 1 112 ? -7.402 -7.513 17.977 1.00 90.69 112 THR A C 1
ATOM 923 O O . THR A 1 112 ? -8.585 -7.376 18.283 1.00 90.69 112 THR A O 1
ATOM 926 N N . GLY A 1 113 ? -6.923 -8.674 17.517 1.00 91.12 113 GLY A N 1
ATOM 927 C CA . GLY A 1 113 ? -7.743 -9.873 17.295 1.00 91.12 113 GLY A CA 1
ATOM 928 C C . GLY A 1 113 ? -8.577 -9.870 16.005 1.00 91.12 113 GLY A C 1
ATOM 929 O O . GLY A 1 113 ? -9.274 -10.846 15.726 1.00 91.12 113 GLY A O 1
ATOM 930 N N . ARG A 1 114 ? -8.512 -8.806 15.196 1.00 93.69 114 ARG A N 1
ATOM 931 C CA . ARG A 1 114 ? -9.107 -8.730 13.847 1.00 93.69 114 ARG A CA 1
ATOM 932 C C . ARG A 1 114 ? -8.051 -8.775 12.745 1.00 93.69 114 ARG A C 1
ATOM 934 O O . ARG A 1 114 ? -8.355 -9.246 11.654 1.00 93.69 114 ARG A O 1
ATOM 941 N N . ILE A 1 115 ? -6.827 -8.347 13.041 1.00 94.50 115 ILE A N 1
ATOM 942 C CA . ILE A 1 115 ? -5.644 -8.582 12.206 1.00 94.50 115 ILE A CA 1
ATOM 943 C C . ILE A 1 115 ? -4.825 -9.750 12.759 1.00 94.50 115 ILE A C 1
ATOM 945 O O . ILE A 1 115 ? -4.887 -10.047 13.953 1.00 94.50 115 ILE A O 1
ATOM 949 N N . LYS A 1 116 ? -4.089 -10.422 11.873 1.00 93.94 116 LYS A N 1
ATOM 950 C CA . LYS A 1 116 ? -3.255 -11.578 12.206 1.00 93.94 116 LYS A CA 1
ATOM 951 C C . LYS A 1 116 ? -1.941 -11.129 12.833 1.00 93.94 116 LYS A C 1
ATOM 953 O O . LYS A 1 116 ? -1.557 -11.664 13.866 1.00 93.94 116 LYS A O 1
ATOM 958 N N . ASP A 1 117 ? -1.266 -10.184 12.183 1.00 94.81 117 ASP A N 1
ATOM 959 C CA . ASP A 1 117 ? 0.031 -9.660 12.606 1.00 94.81 117 ASP A CA 1
ATOM 960 C C . ASP A 1 117 ? 0.344 -8.315 11.924 1.00 94.81 117 ASP A C 1
ATOM 962 O O . ASP A 1 117 ? -0.377 -7.888 11.012 1.00 94.81 117 ASP A O 1
ATOM 966 N N . ILE A 1 118 ? 1.435 -7.677 12.349 1.00 95.44 118 ILE A N 1
ATOM 967 C CA . ILE A 1 118 ? 2.060 -6.531 11.689 1.00 95.44 118 ILE A CA 1
ATOM 968 C C . ILE A 1 118 ? 3.465 -6.939 11.232 1.00 95.44 118 ILE A C 1
ATOM 970 O O . ILE A 1 118 ? 4.336 -7.237 12.047 1.00 95.44 118 ILE A O 1
ATOM 974 N N . GLU A 1 119 ? 3.698 -6.906 9.924 1.00 95.19 119 GLU A N 1
ATOM 975 C CA . GLU A 1 119 ? 5.020 -7.066 9.322 1.00 95.19 119 GLU A CA 1
ATOM 976 C C . GLU A 1 119 ? 5.618 -5.693 9.012 1.00 95.19 119 GLU A C 1
ATOM 978 O O . GLU A 1 119 ? 4.911 -4.769 8.607 1.00 95.19 119 GLU A O 1
ATOM 983 N N . TYR A 1 120 ? 6.935 -5.564 9.165 1.00 94.69 120 TYR A N 1
ATOM 984 C CA . TYR A 1 120 ? 7.648 -4.338 8.824 1.00 94.69 120 TYR A CA 1
ATOM 985 C C . TYR A 1 120 ? 8.531 -4.550 7.600 1.00 94.69 120 TYR A C 1
ATOM 987 O O . TYR A 1 120 ? 9.284 -5.521 7.537 1.00 94.69 120 TYR A O 1
ATOM 995 N N . THR A 1 121 ? 8.463 -3.605 6.666 1.00 93.56 121 THR A N 1
ATOM 996 C CA . THR A 1 121 ? 9.375 -3.498 5.520 1.00 93.56 121 THR A CA 1
ATOM 997 C C . THR A 1 121 ? 10.167 -2.189 5.592 1.00 93.56 121 THR A C 1
ATOM 999 O O . THR A 1 121 ? 10.043 -1.424 6.553 1.00 93.56 121 THR A O 1
ATOM 1002 N N . SER A 1 122 ? 10.994 -1.916 4.594 1.00 92.81 122 SER A N 1
ATOM 1003 C CA . SER A 1 122 ? 11.736 -0.672 4.431 1.00 92.81 122 SER A CA 1
ATOM 1004 C C . SER A 1 122 ? 11.795 -0.284 2.961 1.00 92.81 122 SER A C 1
ATOM 1006 O O . SER A 1 122 ? 11.643 -1.140 2.089 1.00 92.81 122 SER A O 1
ATOM 1008 N N . ASP A 1 123 ? 12.100 0.978 2.669 1.00 90.00 123 ASP A N 1
ATOM 1009 C CA . ASP A 1 123 ? 12.240 1.441 1.286 1.00 90.00 123 ASP A CA 1
ATOM 1010 C C . ASP A 1 123 ? 13.306 0.625 0.538 1.00 90.00 123 ASP A C 1
ATOM 1012 O O . ASP A 1 123 ? 13.081 0.199 -0.592 1.00 90.00 123 ASP A O 1
ATOM 1016 N N . GLN A 1 124 ? 14.422 0.312 1.204 1.00 91.25 124 GLN A N 1
ATOM 1017 C CA . GLN A 1 124 ? 15.468 -0.547 0.641 1.00 91.25 124 GLN A CA 1
ATOM 1018 C C . GLN A 1 124 ? 14.960 -1.956 0.278 1.00 91.25 124 GLN A C 1
ATOM 1020 O O . GLN A 1 124 ? 15.217 -2.429 -0.825 1.00 91.25 124 GLN A O 1
ATOM 1025 N N . GLN A 1 125 ? 14.217 -2.615 1.176 1.00 90.88 125 GLN A N 1
ATOM 1026 C CA . GLN A 1 125 ? 13.683 -3.962 0.940 1.00 90.88 125 GLN A CA 1
ATOM 1027 C C . GLN A 1 125 ? 12.667 -3.966 -0.206 1.00 90.88 125 GLN A C 1
ATOM 1029 O O . GLN A 1 125 ? 12.681 -4.871 -1.036 1.00 90.88 125 GLN A O 1
ATOM 1034 N N . ASN A 1 126 ? 11.822 -2.935 -0.284 1.00 87.94 126 ASN A N 1
ATOM 1035 C CA . ASN A 1 126 ? 10.845 -2.794 -1.360 1.00 87.94 126 ASN A CA 1
ATOM 1036 C C . ASN A 1 126 ? 11.539 -2.589 -2.715 1.00 87.94 126 ASN A C 1
ATOM 1038 O O . ASN A 1 126 ? 11.172 -3.232 -3.695 1.00 87.94 126 ASN A O 1
ATOM 1042 N N . ILE A 1 127 ? 12.581 -1.754 -2.770 1.00 89.50 127 ILE A N 1
ATOM 1043 C CA . ILE A 1 127 ? 13.379 -1.549 -3.987 1.00 89.50 127 ILE A CA 1
ATOM 1044 C C . ILE A 1 127 ? 14.065 -2.847 -4.432 1.00 89.50 127 ILE A C 1
ATOM 1046 O O . ILE A 1 127 ? 14.060 -3.169 -5.619 1.00 89.50 127 ILE A O 1
ATOM 1050 N N . GLU A 1 128 ? 14.641 -3.607 -3.500 1.00 91.00 128 GLU A N 1
ATOM 1051 C CA . GLU A 1 128 ? 15.268 -4.897 -3.804 1.00 91.00 128 GLU A CA 1
ATOM 1052 C C . GLU A 1 128 ? 14.255 -5.925 -4.322 1.00 91.00 128 GLU A C 1
ATOM 1054 O O . GLU A 1 128 ? 14.543 -6.625 -5.293 1.00 91.00 128 GLU A O 1
ATOM 1059 N N . ALA A 1 129 ? 13.058 -5.977 -3.729 1.00 88.81 129 ALA A N 1
ATOM 1060 C CA . ALA A 1 129 ? 11.982 -6.855 -4.178 1.00 88.81 129 ALA A CA 1
ATOM 1061 C C . ALA A 1 129 ? 11.520 -6.512 -5.604 1.00 88.81 129 ALA A C 1
ATOM 1063 O O . ALA A 1 129 ? 11.437 -7.406 -6.443 1.00 88.81 129 ALA A O 1
ATOM 1064 N N . ILE A 1 130 ? 11.308 -5.223 -5.900 1.00 89.06 130 ILE A N 1
ATOM 1065 C CA . ILE A 1 130 ? 10.941 -4.738 -7.242 1.00 89.06 130 ILE A CA 1
ATOM 1066 C C . ILE A 1 130 ? 12.026 -5.095 -8.262 1.00 89.06 130 ILE A C 1
ATOM 1068 O O . ILE A 1 130 ? 11.732 -5.621 -9.336 1.00 89.06 130 ILE A O 1
ATOM 1072 N N . LYS A 1 131 ? 13.299 -4.856 -7.918 1.00 92.44 131 LYS A N 1
ATOM 1073 C CA . LYS A 1 131 ? 14.430 -5.218 -8.777 1.00 92.44 131 LYS A CA 1
ATOM 1074 C C . LYS A 1 131 ? 14.425 -6.711 -9.101 1.00 92.44 131 LYS A C 1
ATOM 1076 O O . LYS A 1 131 ? 14.619 -7.078 -10.258 1.00 92.44 131 LYS A O 1
ATOM 1081 N N . GLN A 1 132 ? 14.234 -7.561 -8.093 1.00 92.69 132 GLN A N 1
ATOM 1082 C CA . GLN A 1 132 ? 14.225 -9.008 -8.288 1.00 92.69 132 GLN A CA 1
ATOM 1083 C C . GLN A 1 132 ? 13.041 -9.452 -9.154 1.00 92.69 132 GLN A C 1
ATOM 1085 O O . GLN A 1 132 ? 13.234 -10.252 -10.063 1.00 92.69 132 GLN A O 1
ATOM 1090 N N . GLU A 1 133 ? 11.850 -8.892 -8.934 1.00 89.56 133 GLU A N 1
ATOM 1091 C CA . GLU A 1 133 ? 10.658 -9.192 -9.732 1.00 89.56 133 GLU A CA 1
ATOM 1092 C C . GLU A 1 133 ? 10.867 -8.871 -11.218 1.00 89.56 133 GLU A C 1
ATOM 1094 O O . GLU A 1 133 ? 10.584 -9.704 -12.080 1.00 89.56 133 GLU A O 1
ATOM 1099 N N . TRP A 1 134 ? 11.429 -7.701 -11.536 1.00 92.50 134 TRP A N 1
ATOM 1100 C CA . TRP A 1 134 ? 11.728 -7.336 -12.923 1.00 92.50 134 TRP A CA 1
ATOM 1101 C C . TRP A 1 134 ? 12.805 -8.229 -13.544 1.00 92.50 134 TRP A C 1
ATOM 1103 O O . TRP A 1 134 ? 12.686 -8.615 -14.706 1.00 92.50 134 TRP A O 1
ATOM 1113 N N . MET A 1 135 ? 13.838 -8.596 -12.781 1.00 92.81 135 MET A N 1
ATOM 1114 C CA . MET A 1 135 ? 14.871 -9.528 -13.245 1.00 92.81 135 MET A CA 1
ATOM 1115 C C . MET A 1 135 ? 14.294 -10.915 -13.555 1.00 92.81 135 MET A C 1
ATOM 1117 O O . MET A 1 135 ? 14.639 -11.503 -14.582 1.00 92.81 135 MET A O 1
ATOM 1121 N N . ASP A 1 136 ? 13.403 -11.422 -12.702 1.00 93.06 136 ASP A N 1
ATOM 1122 C CA . ASP A 1 136 ? 12.748 -12.718 -12.888 1.00 93.06 136 ASP A CA 1
ATOM 1123 C C . ASP A 1 136 ? 11.813 -12.704 -14.107 1.00 93.06 136 ASP A C 1
ATOM 1125 O O . ASP A 1 136 ? 11.823 -13.648 -14.900 1.00 93.06 136 ASP A O 1
ATOM 1129 N N . ALA A 1 137 ? 11.061 -11.617 -14.308 1.00 91.31 137 ALA A N 1
ATOM 1130 C CA . ALA A 1 137 ? 10.205 -11.433 -15.479 1.00 91.31 137 ALA A CA 1
ATOM 1131 C C . ALA A 1 137 ? 11.019 -11.434 -16.787 1.00 91.31 137 ALA A C 1
ATOM 1133 O O . ALA A 1 137 ? 10.690 -12.165 -17.725 1.00 91.31 137 ALA A O 1
ATOM 1134 N N . LEU A 1 138 ? 12.143 -10.706 -16.834 1.00 92.50 138 LEU A N 1
ATOM 1135 C CA . LEU A 1 138 ? 13.048 -10.737 -17.989 1.00 92.50 138 LEU A CA 1
ATOM 1136 C C . LEU A 1 138 ? 13.630 -12.136 -18.227 1.00 92.50 138 LEU A C 1
ATOM 1138 O O . LEU A 1 138 ? 13.698 -12.592 -19.369 1.00 92.50 138 LEU A O 1
ATOM 1142 N N . ALA A 1 139 ? 14.023 -12.843 -17.164 1.00 92.88 139 ALA A N 1
ATOM 1143 C CA . ALA A 1 139 ? 14.532 -14.210 -17.267 1.00 92.88 139 ALA A CA 1
ATOM 1144 C C . ALA A 1 139 ? 13.470 -15.198 -17.786 1.00 92.88 139 ALA A C 1
ATOM 1146 O O . ALA A 1 139 ? 13.810 -16.165 -18.471 1.00 92.88 139 ALA A O 1
ATOM 1147 N N . ALA A 1 140 ? 12.190 -14.939 -17.507 1.00 93.94 140 ALA A N 1
ATOM 1148 C CA . ALA A 1 140 ? 11.052 -15.686 -18.037 1.00 93.94 140 ALA A CA 1
ATOM 1149 C C . ALA A 1 140 ? 10.682 -15.30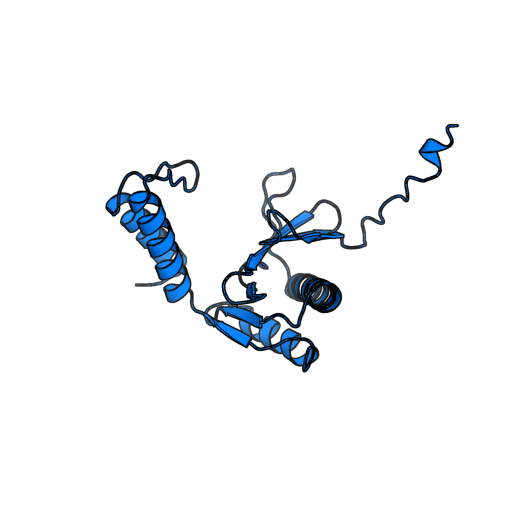8 -19.489 1.00 93.94 140 ALA A C 1
ATOM 1151 O O . ALA A 1 140 ? 9.809 -15.944 -20.083 1.00 93.94 140 ALA A O 1
ATOM 1152 N N . GLY A 1 141 ? 11.352 -14.313 -20.084 1.00 92.00 141 GLY A N 1
ATOM 1153 C CA . GLY A 1 141 ? 11.050 -13.801 -21.423 1.00 92.00 141 GLY A CA 1
ATOM 1154 C C . GLY A 1 141 ? 9.805 -12.912 -21.472 1.00 92.00 141 GLY A C 1
ATOM 1155 O O . GLY A 1 141 ? 9.234 -12.710 -22.546 1.00 92.00 141 GLY A O 1
ATOM 1156 N N . GLU A 1 142 ? 9.361 -12.407 -20.321 1.00 92.12 142 GLU A N 1
ATOM 1157 C CA . GLU A 1 142 ? 8.248 -11.470 -20.223 1.00 92.12 142 GLU A CA 1
ATOM 1158 C C . GLU A 1 142 ? 8.711 -10.043 -20.535 1.00 92.12 142 GLU A C 1
ATOM 1160 O O . GLU A 1 142 ? 9.860 -9.663 -20.306 1.00 92.12 142 GLU A O 1
ATOM 1165 N N . LYS A 1 143 ? 7.792 -9.232 -21.068 1.00 89.62 143 LYS A N 1
ATOM 1166 C CA . LYS A 1 143 ? 8.028 -7.802 -21.274 1.00 89.62 143 LYS A CA 1
ATOM 1167 C C . LYS A 1 143 ? 7.806 -7.063 -19.962 1.00 89.62 143 LYS A C 1
ATOM 1169 O O . LYS A 1 143 ? 6.723 -7.160 -19.386 1.00 89.62 143 LYS A O 1
ATOM 1174 N N . VAL A 1 144 ? 8.787 -6.267 -19.553 1.00 90.94 144 VAL A N 1
ATOM 1175 C CA . VAL A 1 144 ? 8.664 -5.352 -18.416 1.00 90.94 144 VAL A CA 1
ATOM 1176 C C . VAL A 1 144 ? 8.585 -3.927 -18.957 1.00 90.94 144 VAL A C 1
ATOM 1178 O O . VAL A 1 144 ? 9.448 -3.500 -19.719 1.00 90.94 144 VAL A O 1
ATOM 1181 N N . ILE A 1 145 ? 7.530 -3.200 -18.588 1.00 88.38 145 ILE A N 1
ATOM 1182 C CA . ILE A 1 145 ? 7.313 -1.804 -18.987 1.00 88.38 145 ILE A CA 1
ATOM 1183 C C . ILE A 1 145 ? 7.152 -0.976 -17.716 1.00 88.38 145 ILE A C 1
ATOM 1185 O O . ILE A 1 145 ? 6.300 -1.286 -16.884 1.00 88.38 145 ILE A O 1
ATOM 1189 N N . VAL A 1 146 ? 7.958 0.074 -17.578 1.00 83.62 146 VAL A N 1
ATOM 1190 C CA . VAL A 1 146 ? 7.928 1.006 -16.443 1.00 83.62 146 VAL A CA 1
ATOM 1191 C C . VAL A 1 146 ? 7.852 2.422 -16.998 1.00 83.62 146 VAL A C 1
ATOM 1193 O O . VAL A 1 146 ? 8.729 2.820 -17.756 1.00 83.62 146 VAL A O 1
ATOM 1196 N N . ASP A 1 147 ? 6.802 3.169 -16.648 1.00 79.25 147 ASP A N 1
ATOM 1197 C CA . ASP A 1 147 ? 6.564 4.542 -17.129 1.00 79.25 147 ASP A CA 1
ATOM 1198 C C . ASP A 1 147 ? 6.681 4.682 -18.662 1.00 79.25 147 ASP A C 1
ATOM 1200 O O . ASP A 1 147 ? 7.384 5.552 -19.174 1.00 79.25 147 ASP A O 1
ATOM 1204 N N . ASP A 1 148 ? 6.029 3.775 -19.399 1.00 83.44 148 ASP A N 1
ATOM 1205 C CA . ASP A 1 148 ? 6.070 3.672 -20.869 1.00 83.44 148 ASP A CA 1
ATOM 1206 C C . ASP A 1 148 ? 7.457 3.357 -21.476 1.00 83.44 148 ASP A C 1
ATOM 1208 O O . ASP A 1 148 ? 7.623 3.369 -22.698 1.00 83.44 148 ASP A O 1
ATOM 1212 N N . ILE A 1 149 ? 8.450 3.017 -20.647 1.00 86.12 149 ILE A N 1
ATOM 1213 C CA . ILE A 1 149 ? 9.778 2.565 -21.073 1.00 86.12 149 ILE A CA 1
ATOM 1214 C C . ILE A 1 149 ? 9.826 1.037 -21.005 1.00 86.12 149 ILE A C 1
ATOM 1216 O O . ILE A 1 149 ? 9.637 0.445 -19.942 1.00 86.12 149 ILE A O 1
ATOM 1220 N N . GLU A 1 150 ? 10.095 0.391 -22.140 1.00 91.69 150 GLU A N 1
ATOM 1221 C CA . GLU A 1 150 ? 10.377 -1.047 -22.183 1.00 91.69 150 GLU A CA 1
ATOM 1222 C C . GLU A 1 150 ? 11.776 -1.309 -21.610 1.00 91.69 150 GLU A C 1
ATOM 1224 O O . GLU A 1 150 ? 12.763 -0.710 -22.037 1.00 91.69 150 GLU A O 1
ATOM 1229 N N . ILE A 1 151 ? 11.846 -2.184 -20.609 1.00 91.62 151 ILE A N 1
ATOM 1230 C CA . ILE A 1 151 ? 13.089 -2.647 -19.995 1.00 91.62 151 ILE A CA 1
ATOM 1231 C C . ILE A 1 151 ? 13.553 -3.876 -20.776 1.00 91.62 151 ILE A C 1
ATOM 1233 O O . ILE A 1 151 ? 12.828 -4.866 -20.855 1.00 91.62 151 ILE A O 1
ATOM 1237 N N . GLU A 1 152 ? 14.769 -3.841 -21.321 1.00 89.31 152 GLU A N 1
ATOM 1238 C CA . GLU A 1 152 ? 15.288 -4.940 -22.144 1.00 89.31 152 GLU A CA 1
ATOM 1239 C C . GLU A 1 152 ? 16.298 -5.814 -21.392 1.00 89.31 152 GLU A C 1
ATOM 1241 O O . GLU A 1 152 ? 16.521 -6.972 -21.748 1.00 89.31 152 GLU A O 1
ATOM 1246 N N . ASN A 1 153 ? 16.965 -5.265 -20.375 1.00 90.88 153 ASN A N 1
ATOM 1247 C CA . ASN A 1 153 ? 18.051 -5.953 -19.684 1.00 90.88 153 ASN A CA 1
ATOM 1248 C C . ASN A 1 153 ? 18.288 -5.426 -18.255 1.00 90.88 153 ASN A C 1
ATOM 1250 O O . ASN A 1 153 ? 17.742 -4.412 -17.826 1.00 90.88 153 ASN A O 1
ATOM 1254 N N . GLY A 1 154 ? 19.177 -6.102 -17.519 1.00 90.19 154 GLY A N 1
ATOM 1255 C CA . GLY A 1 154 ? 19.512 -5.738 -16.139 1.00 90.19 154 GLY A CA 1
ATOM 1256 C C . GLY A 1 154 ? 20.136 -4.346 -15.956 1.00 90.19 154 GLY A C 1
ATOM 1257 O O . GLY A 1 154 ? 19.980 -3.765 -14.888 1.00 90.19 154 GLY A O 1
ATOM 1258 N N . LYS A 1 155 ? 20.796 -3.766 -16.972 1.00 91.88 155 LYS A N 1
ATOM 1259 C CA . LYS A 1 155 ? 21.344 -2.399 -16.863 1.00 91.88 155 LYS A CA 1
ATOM 1260 C C . LYS A 1 155 ? 20.243 -1.345 -16.860 1.00 91.88 155 LYS A C 1
ATOM 1262 O O . LYS A 1 155 ? 20.379 -0.342 -16.165 1.00 91.88 155 LYS A O 1
ATOM 1267 N N . ASP A 1 156 ? 19.168 -1.573 -17.611 1.00 91.56 156 ASP A N 1
ATOM 1268 C CA . ASP A 1 156 ? 18.008 -0.678 -17.624 1.00 91.56 156 ASP A CA 1
ATOM 1269 C C . ASP A 1 156 ? 17.320 -0.698 -16.253 1.00 91.56 156 ASP A C 1
ATOM 1271 O O . ASP A 1 156 ? 17.006 0.356 -15.698 1.00 91.56 156 ASP A O 1
ATOM 1275 N N . ILE A 1 157 ? 17.194 -1.894 -15.660 1.00 91.94 157 ILE A N 1
ATOM 1276 C CA . ILE A 1 157 ? 16.712 -2.077 -14.285 1.00 91.94 157 ILE A CA 1
ATOM 1277 C C . ILE A 1 157 ? 17.594 -1.305 -13.306 1.00 91.94 157 ILE A C 1
ATOM 1279 O O . ILE A 1 157 ? 17.078 -0.504 -12.531 1.00 91.94 157 ILE A O 1
ATOM 1283 N N . ASP A 1 158 ? 18.914 -1.495 -13.353 1.00 92.88 158 ASP A N 1
ATOM 1284 C CA . ASP A 1 158 ? 19.841 -0.795 -12.459 1.00 92.88 158 ASP A CA 1
ATOM 1285 C C . ASP A 1 158 ? 19.705 0.730 -12.581 1.00 92.88 158 ASP A C 1
ATOM 1287 O O . ASP A 1 158 ? 19.637 1.426 -11.570 1.00 92.88 158 ASP A O 1
ATOM 1291 N N . ALA A 1 159 ? 19.576 1.262 -13.799 1.00 91.62 159 ALA A N 1
ATOM 1292 C CA . ALA A 1 159 ? 19.399 2.695 -14.020 1.00 91.62 159 ALA A CA 1
ATOM 1293 C C . ALA A 1 159 ? 18.093 3.243 -13.415 1.00 91.62 159 ALA A C 1
ATOM 1295 O O . ALA A 1 159 ? 18.075 4.362 -12.896 1.00 91.62 159 ALA A O 1
ATOM 1296 N N . ILE A 1 160 ? 16.997 2.482 -13.472 1.00 90.94 160 ILE A N 1
ATOM 1297 C CA . ILE A 1 160 ? 15.714 2.865 -12.864 1.00 90.94 160 ILE A CA 1
ATOM 1298 C C . ILE A 1 160 ? 15.793 2.758 -11.338 1.00 90.94 160 ILE A C 1
ATOM 1300 O O . ILE A 1 160 ? 15.376 3.677 -10.634 1.00 90.94 160 ILE A O 1
ATOM 1304 N N . ILE A 1 161 ? 16.388 1.685 -10.820 1.00 92.00 161 ILE A N 1
ATOM 1305 C CA . ILE A 1 161 ? 16.555 1.460 -9.382 1.00 92.00 161 ILE A CA 1
ATOM 1306 C C . ILE A 1 161 ? 17.398 2.565 -8.741 1.00 92.00 161 ILE A C 1
ATOM 1308 O O . ILE A 1 161 ? 17.027 3.079 -7.687 1.00 92.00 161 ILE A O 1
ATOM 1312 N N . GLU A 1 162 ? 18.478 3.004 -9.387 1.00 91.75 162 GLU A N 1
ATOM 1313 C CA . GLU A 1 162 ? 19.284 4.124 -8.890 1.00 91.75 162 GLU A CA 1
ATOM 1314 C C . GLU A 1 162 ? 18.495 5.444 -8.863 1.00 91.75 162 GLU A C 1
ATOM 1316 O O . GLU A 1 162 ? 18.596 6.213 -7.902 1.00 91.75 162 GLU A O 1
ATOM 1321 N N . LYS A 1 163 ? 17.618 5.691 -9.848 1.00 89.38 163 LYS A N 1
ATOM 1322 C CA . LYS A 1 163 ? 16.692 6.836 -9.797 1.00 89.38 163 LYS A CA 1
ATOM 1323 C C . LYS A 1 163 ? 15.716 6.721 -8.624 1.00 89.38 163 LYS A C 1
ATOM 1325 O O . LYS A 1 163 ? 15.511 7.702 -7.912 1.00 89.38 163 LYS A O 1
ATOM 1330 N N . MET A 1 164 ? 15.139 5.539 -8.393 1.00 87.44 164 MET A N 1
ATOM 1331 C CA . MET A 1 164 ? 14.223 5.300 -7.270 1.00 87.44 164 MET A CA 1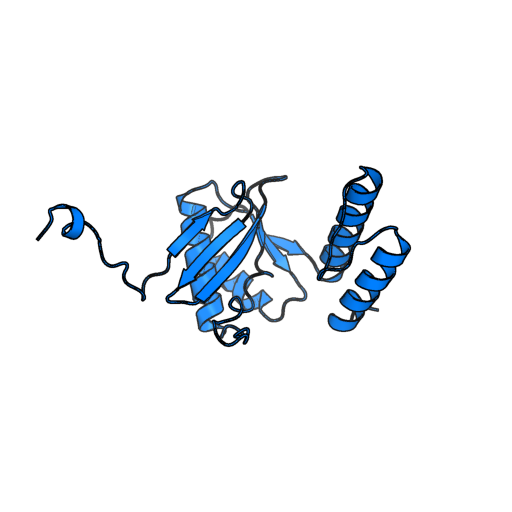
ATOM 1332 C C . MET A 1 164 ? 14.912 5.531 -5.923 1.00 87.44 164 MET A C 1
ATOM 1334 O O . MET A 1 164 ? 14.378 6.253 -5.082 1.00 87.44 164 MET A O 1
ATOM 1338 N N . LYS A 1 165 ? 16.119 4.983 -5.733 1.00 87.94 165 LYS A N 1
ATOM 1339 C CA . LYS A 1 165 ? 16.930 5.208 -4.529 1.00 87.94 165 LYS A CA 1
ATOM 1340 C C . LYS A 1 165 ? 17.213 6.687 -4.305 1.00 87.94 165 LYS A C 1
ATOM 1342 O O . LYS A 1 165 ? 17.000 7.177 -3.201 1.00 87.94 165 LYS A O 1
ATOM 1347 N N . SER A 1 166 ? 17.602 7.415 -5.355 1.00 87.75 166 SER A N 1
ATOM 1348 C CA . SER A 1 166 ? 17.858 8.857 -5.275 1.00 87.75 166 SER A CA 1
ATOM 1349 C C . SER A 1 166 ? 16.628 9.641 -4.802 1.00 87.75 166 SER A C 1
ATOM 1351 O O . SER A 1 166 ? 16.747 10.473 -3.905 1.00 87.75 166 SER A O 1
ATOM 1353 N N . ILE A 1 167 ? 15.438 9.328 -5.329 1.00 85.06 167 ILE A N 1
ATOM 1354 C CA . ILE A 1 167 ? 14.169 9.947 -4.901 1.00 85.06 167 ILE A CA 1
ATOM 1355 C C . ILE A 1 167 ? 13.868 9.641 -3.427 1.00 85.06 167 ILE A C 1
ATOM 1357 O O . ILE A 1 167 ? 13.344 10.493 -2.710 1.00 85.06 167 ILE A O 1
ATOM 1361 N N . LYS A 1 168 ? 14.203 8.431 -2.970 1.00 81.56 168 LYS A N 1
ATOM 1362 C CA . LYS A 1 168 ? 14.011 7.980 -1.586 1.00 81.56 168 LYS A CA 1
ATOM 1363 C C . LYS A 1 168 ? 15.126 8.409 -0.624 1.00 81.56 168 LYS A C 1
ATOM 1365 O O . LYS A 1 168 ? 14.997 8.186 0.574 1.00 81.56 168 LYS A O 1
ATOM 1370 N N . GLY A 1 169 ? 16.202 9.027 -1.115 1.00 82.25 169 GLY A N 1
ATOM 1371 C CA . GLY A 1 169 ? 17.366 9.386 -0.299 1.00 82.25 169 GLY A CA 1
ATOM 1372 C C . GLY A 1 169 ? 18.186 8.180 0.178 1.00 82.25 169 GLY A C 1
ATOM 1373 O O . GLY A 1 169 ? 18.829 8.257 1.222 1.00 82.25 169 GLY A O 1
ATOM 1374 N N . LEU A 1 170 ? 18.150 7.072 -0.563 1.00 76.62 170 LEU A N 1
ATOM 1375 C CA . LEU A 1 170 ? 18.936 5.867 -0.301 1.00 76.62 170 LEU A CA 1
ATOM 1376 C C . LEU A 1 170 ? 20.261 5.933 -1.078 1.00 76.62 170 LEU A C 1
ATOM 1378 O O . LEU A 1 170 ? 20.266 6.319 -2.248 1.00 76.62 170 LEU A O 1
ATOM 1382 N N . SER A 1 171 ? 21.370 5.581 -0.420 1.00 67.62 171 SER A N 1
ATOM 1383 C CA . SER A 1 171 ? 22.735 5.574 -0.978 1.00 67.62 171 SER A CA 1
ATOM 1384 C C . SER A 1 171 ? 23.232 4.168 -1.270 1.00 67.62 171 SER A C 1
ATOM 1386 O O . SER A 1 171 ? 23.057 3.324 -0.361 1.00 67.62 171 SER A O 1
#

Radius of gyration: 18.66 Å; chains: 1; bounding box: 64×34×40 Å